Protein AF-K2PMV9-F1 (afdb_monomer_lite)

Sequence (107 aa):
MKNLKMSIAAVLLLAVSFTNAEEKKKMNHDHEDMKMDHSKMTTMKNDAKTETILSDYFNLKNALVADDTKKAAQAGSKLVVSLKAFDTDSYSKENQEELKEIIEDAV

Radius of gyration: 18.65 Å; chains: 1; bounding box: 46×30×42 Å

Organism: NCBI:txid555500

Secondary structure (DSSP, 8-state):
--HHHHHHHHHHHHHHTTS------------------GGGGTTS---HHHHHHHHHHHHHHHHHHTT-HHHHHHHHHHHHHHHHT---TTS-HHHHHHHHHHHHHH-

Structure (mmCIF, N/CA/C/O backbone):
data_AF-K2PMV9-F1
#
_entry.id   AF-K2PMV9-F1
#
loop_
_atom_site.group_PDB
_atom_site.id
_atom_site.type_symbol
_atom_site.label_atom_id
_atom_site.label_alt_id
_atom_site.label_comp_id
_atom_site.label_asym_id
_atom_site.label_entity_id
_atom_site.label_seq_id
_atom_site.pdbx_PDB_ins_code
_atom_site.Cartn_x
_atom_site.Cartn_y
_atom_site.Cartn_z
_atom_site.occupancy
_atom_site.B_iso_or_equiv
_atom_site.auth_seq_id
_atom_site.auth_comp_id
_atom_site.auth_asym_id
_atom_site.auth_atom_id
_atom_site.pdbx_PDB_model_num
ATOM 1 N N . MET A 1 1 ? -21.755 12.706 -23.028 1.00 48.16 1 MET A N 1
ATOM 2 C CA . MET A 1 1 ? -20.506 13.414 -23.415 1.00 48.16 1 MET A CA 1
ATOM 3 C C . MET A 1 1 ? -20.132 14.563 -22.455 1.00 48.16 1 MET A C 1
ATOM 5 O O . MET A 1 1 ? -19.587 15.565 -22.902 1.00 48.16 1 MET A O 1
ATOM 9 N N . LYS A 1 2 ? -20.405 14.467 -21.143 1.00 51.56 2 LYS A N 1
ATOM 10 C CA . LYS A 1 2 ? -20.006 15.509 -20.167 1.00 51.56 2 LYS A CA 1
ATOM 11 C C . LYS A 1 2 ? -18.706 15.147 -19.425 1.00 51.56 2 LYS A C 1
ATOM 13 O O . LYS A 1 2 ? -17.955 16.024 -19.030 1.00 51.56 2 LYS A O 1
ATOM 18 N N . ASN A 1 3 ? -18.392 13.857 -19.373 1.00 47.62 3 ASN A N 1
ATOM 19 C CA . ASN A 1 3 ? -17.336 13.272 -18.545 1.00 47.62 3 ASN A CA 1
ATOM 20 C C . ASN A 1 3 ? -16.003 13.163 -19.311 1.00 47.62 3 ASN A C 1
ATOM 22 O O . ASN A 1 3 ? -14.931 13.176 -18.722 1.00 47.62 3 ASN A O 1
ATOM 26 N N . LEU A 1 4 ? -16.069 13.112 -20.648 1.00 52.09 4 LEU A N 1
ATOM 27 C CA . LEU A 1 4 ? -14.890 13.020 -21.513 1.00 52.09 4 LEU A CA 1
ATOM 28 C C . LEU A 1 4 ? -14.107 14.344 -21.563 1.00 52.09 4 LEU A C 1
ATOM 30 O O . LEU A 1 4 ? -12.889 14.342 -21.678 1.00 52.09 4 LEU A O 1
ATOM 34 N N . LYS A 1 5 ? -14.802 15.482 -21.417 1.00 49.28 5 LYS A N 1
ATOM 35 C CA . LYS A 1 5 ? -14.178 16.815 -21.428 1.00 49.28 5 LYS A CA 1
ATOM 36 C C . LYS A 1 5 ? -13.453 17.139 -20.114 1.00 49.28 5 LYS A C 1
ATOM 38 O O . LYS A 1 5 ? -12.408 17.775 -20.165 1.00 49.28 5 LYS A O 1
ATOM 43 N N . MET A 1 6 ? -13.958 16.667 -18.965 1.00 55.44 6 MET A N 1
ATOM 44 C CA . MET A 1 6 ? -13.255 16.814 -17.677 1.00 55.44 6 MET A CA 1
ATOM 45 C C . MET A 1 6 ? -11.977 15.968 -17.614 1.00 55.44 6 MET A C 1
ATOM 47 O O . MET A 1 6 ? -10.961 16.445 -17.122 1.00 55.44 6 MET A O 1
ATOM 51 N N . SER A 1 7 ? -12.002 14.747 -18.162 1.00 49.97 7 SER A N 1
ATOM 52 C CA . SER A 1 7 ? -10.834 13.855 -18.166 1.00 49.97 7 SER A CA 1
ATOM 53 C C . SER A 1 7 ? -9.679 14.397 -19.024 1.00 49.97 7 SER A C 1
ATOM 55 O O . SER A 1 7 ? -8.530 14.375 -18.592 1.00 49.97 7 SER A O 1
ATOM 57 N N . ILE A 1 8 ? -9.970 14.989 -20.189 1.00 58.62 8 ILE A N 1
ATOM 58 C CA . ILE A 1 8 ? -8.939 15.587 -21.059 1.00 58.62 8 ILE A CA 1
ATOM 59 C C . ILE A 1 8 ? -8.288 16.820 -20.407 1.00 58.62 8 ILE A C 1
ATOM 61 O O . ILE A 1 8 ? -7.081 17.013 -20.537 1.00 58.62 8 ILE A O 1
ATOM 65 N N . ALA A 1 9 ? -9.054 17.630 -19.666 1.00 55.53 9 ALA A N 1
ATOM 66 C CA . ALA A 1 9 ? -8.514 18.796 -18.964 1.00 55.53 9 ALA A CA 1
ATOM 67 C C . ALA A 1 9 ? -7.525 18.406 -17.846 1.00 55.53 9 ALA A C 1
ATOM 69 O O . ALA A 1 9 ? -6.493 19.056 -17.692 1.00 55.53 9 ALA A O 1
ATOM 70 N N . ALA A 1 10 ? -7.796 17.317 -17.117 1.00 57.31 10 ALA A N 1
ATOM 71 C CA . ALA A 1 10 ? -6.900 16.803 -16.078 1.00 57.31 10 ALA A CA 1
ATOM 72 C C . ALA A 1 10 ? -5.596 16.219 -16.658 1.00 57.31 10 ALA A C 1
ATOM 74 O O . ALA A 1 10 ? -4.518 16.454 -16.117 1.00 57.31 10 ALA A O 1
ATOM 75 N N . VAL A 1 11 ? -5.675 15.523 -17.799 1.00 58.56 11 VAL A N 1
ATOM 76 C CA . VAL A 1 11 ? -4.496 14.969 -18.493 1.00 58.56 11 VAL A CA 1
ATOM 77 C C . VAL A 1 11 ? -3.614 16.076 -19.083 1.00 58.56 11 VAL A C 1
ATOM 79 O O . VAL A 1 11 ? -2.389 15.988 -19.019 1.00 58.56 11 VAL A O 1
ATOM 82 N N . LEU A 1 12 ? -4.211 17.152 -19.606 1.00 55.19 12 LEU A N 1
ATOM 83 C CA . LEU A 1 12 ? -3.456 18.299 -20.117 1.00 55.19 12 LEU A CA 1
ATOM 84 C C . LEU A 1 12 ? -2.728 19.063 -19.001 1.00 55.19 12 LEU A C 1
ATOM 86 O O . LEU A 1 12 ? -1.584 19.451 -19.211 1.00 55.19 12 LEU A O 1
ATOM 90 N N . LEU A 1 13 ? -3.333 19.225 -17.817 1.00 55.72 13 LEU A N 1
ATOM 91 C CA . LEU A 1 13 ? -2.696 19.882 -16.663 1.00 55.72 13 LEU A CA 1
ATOM 92 C C . LEU A 1 13 ? -1.447 19.139 -16.157 1.00 55.72 13 LEU A C 1
ATOM 94 O O . LEU A 1 13 ? -0.487 19.787 -15.747 1.00 55.72 13 LEU A O 1
ATOM 98 N N . LEU A 1 14 ? -1.423 17.806 -16.250 1.00 57.81 14 LEU A N 1
ATOM 99 C CA . LEU A 1 14 ? -0.259 16.985 -15.892 1.00 57.81 14 LEU A CA 1
ATOM 100 C C . LEU A 1 14 ? 0.895 17.105 -16.902 1.00 57.81 14 LEU A C 1
ATOM 102 O O . LEU A 1 14 ? 2.054 16.975 -16.524 1.00 57.81 14 LEU A O 1
ATOM 106 N N . ALA A 1 15 ? 0.618 17.377 -18.179 1.00 56.22 15 ALA A N 1
ATOM 107 C CA . ALA A 1 15 ? 1.665 17.494 -19.197 1.00 56.22 15 ALA A CA 1
ATOM 108 C C . ALA A 1 15 ? 2.453 18.816 -19.094 1.00 56.22 15 ALA A C 1
ATOM 110 O O . ALA A 1 15 ? 3.657 18.838 -19.349 1.00 56.22 15 ALA A O 1
ATOM 111 N N . VAL A 1 16 ? 1.805 19.912 -18.676 1.00 57.09 16 VAL A N 1
ATOM 112 C CA . VAL A 1 16 ? 2.451 21.241 -18.599 1.00 57.09 16 VAL A CA 1
ATOM 113 C C . VAL A 1 16 ? 3.423 21.365 -17.418 1.00 57.09 16 VAL A C 1
ATOM 115 O O . VAL A 1 16 ? 4.297 22.231 -17.429 1.00 57.09 16 VAL A O 1
ATOM 118 N N . SER A 1 17 ? 3.336 20.485 -16.413 1.00 57.12 17 SER A N 1
ATOM 119 C CA . SER A 1 17 ? 4.307 20.445 -15.311 1.00 57.12 17 SER A CA 1
ATOM 120 C C . SER A 1 17 ? 5.660 19.829 -15.691 1.00 57.12 17 SER A C 1
ATOM 122 O O . SER A 1 17 ? 6.615 19.989 -14.937 1.00 57.12 17 SER A O 1
ATOM 124 N N . PHE A 1 18 ? 5.783 19.172 -16.854 1.00 55.09 18 PHE A N 1
ATOM 125 C CA . PHE A 1 18 ? 7.031 18.520 -17.283 1.00 55.09 18 PHE A CA 1
ATOM 126 C C . PHE A 1 18 ? 7.922 19.370 -18.204 1.00 55.09 18 PHE A C 1
ATOM 128 O O . PHE A 1 18 ? 9.024 18.940 -18.530 1.00 55.09 18 PHE A O 1
ATOM 135 N N . THR A 1 19 ? 7.505 20.573 -18.616 1.00 51.12 19 THR A N 1
ATOM 136 C CA . THR A 1 19 ? 8.262 21.384 -19.595 1.00 51.12 19 THR A CA 1
ATOM 137 C C . THR A 1 19 ? 8.998 22.592 -19.009 1.00 51.12 19 THR A C 1
ATOM 139 O O . THR A 1 19 ? 9.519 23.399 -19.768 1.00 51.12 19 THR A O 1
ATOM 142 N N . ASN A 1 20 ? 9.091 22.729 -17.681 1.00 53.66 20 ASN A N 1
ATOM 143 C CA . ASN A 1 20 ? 9.859 23.804 -17.026 1.00 53.66 20 ASN A CA 1
ATOM 144 C C . ASN A 1 20 ? 11.090 23.271 -16.277 1.00 53.66 20 ASN A C 1
ATOM 146 O O . ASN A 1 20 ? 11.302 23.573 -15.104 1.00 53.66 20 ASN A O 1
ATOM 150 N N . ALA A 1 21 ? 11.906 22.466 -16.951 1.00 47.81 21 ALA A N 1
ATOM 151 C CA . ALA A 1 21 ? 13.213 22.061 -16.444 1.00 47.81 21 ALA A CA 1
ATOM 152 C C . ALA A 1 21 ? 14.238 22.093 -17.583 1.00 47.81 21 ALA A C 1
ATOM 154 O O . ALA A 1 21 ? 14.675 21.058 -18.083 1.00 47.81 21 ALA A O 1
ATOM 155 N N . GLU A 1 22 ? 14.606 23.300 -18.014 1.00 44.28 22 GLU A N 1
ATOM 156 C CA . GLU A 1 22 ? 15.827 23.481 -18.793 1.00 44.28 22 GLU A CA 1
ATOM 157 C C . GLU A 1 22 ? 17.056 23.303 -17.893 1.00 44.28 22 GLU A C 1
ATOM 159 O O . GLU A 1 22 ? 17.199 23.919 -16.835 1.00 44.28 22 GLU A O 1
ATOM 164 N N . GLU A 1 23 ? 17.915 22.403 -18.369 1.00 54.72 23 GLU A N 1
ATOM 165 C CA . GLU A 1 23 ? 19.336 22.231 -18.083 1.00 54.72 23 GLU A CA 1
ATOM 166 C C . GLU A 1 23 ? 19.798 22.309 -16.628 1.00 54.72 23 GLU A C 1
ATOM 168 O O . GLU A 1 23 ? 20.276 23.349 -16.180 1.00 54.72 23 GLU A O 1
ATOM 173 N N . LYS A 1 24 ? 19.916 21.147 -15.966 1.00 47.59 24 LYS A N 1
ATOM 174 C CA . LYS A 1 24 ? 21.077 20.888 -15.095 1.00 47.59 24 LYS A CA 1
ATOM 175 C C . LYS A 1 24 ? 21.607 19.465 -15.251 1.00 47.59 24 LYS A C 1
ATOM 177 O O . LYS A 1 24 ? 20.983 18.502 -14.839 1.00 47.59 24 LYS A O 1
ATOM 182 N N . LYS A 1 25 ? 22.799 19.419 -15.858 1.00 42.09 25 LYS A N 1
ATOM 183 C CA . LYS A 1 25 ? 23.918 18.475 -15.701 1.00 42.09 25 LYS A CA 1
ATOM 184 C C . LYS A 1 25 ? 23.570 17.016 -15.394 1.00 42.09 25 LYS A C 1
ATOM 186 O O . LYS A 1 25 ? 23.103 16.685 -14.313 1.00 42.09 25 LYS A O 1
ATOM 191 N N . LYS A 1 26 ? 24.017 16.146 -16.307 1.00 51.28 26 LYS A N 1
ATOM 192 C CA . LYS A 1 26 ? 24.286 14.725 -16.064 1.00 51.28 26 LYS A CA 1
ATOM 193 C C . LYS A 1 26 ? 25.042 14.562 -14.740 1.00 51.28 26 LYS A C 1
ATOM 195 O O . LYS A 1 26 ? 26.247 14.799 -14.683 1.00 51.28 26 LYS A O 1
ATOM 200 N N . MET A 1 27 ? 24.332 14.184 -13.690 1.00 41.69 27 MET A N 1
ATOM 201 C CA . MET A 1 27 ? 24.924 13.546 -12.528 1.00 41.69 27 MET A CA 1
ATOM 202 C C . MET A 1 27 ? 24.627 12.067 -12.705 1.00 41.69 27 MET A C 1
ATOM 204 O O . MET A 1 27 ? 23.464 11.686 -12.812 1.00 41.69 27 MET A O 1
ATOM 208 N N . ASN A 1 28 ? 25.678 11.256 -12.822 1.00 44.28 28 ASN A N 1
ATOM 209 C CA . ASN A 1 28 ? 25.556 9.817 -12.647 1.00 44.28 28 ASN A CA 1
ATOM 210 C C . ASN A 1 28 ? 24.932 9.606 -11.269 1.00 44.28 28 ASN A C 1
ATOM 212 O O . ASN A 1 28 ? 25.595 9.783 -10.252 1.00 44.28 28 ASN A O 1
ATOM 216 N N . HIS A 1 29 ? 23.642 9.304 -11.240 1.00 40.97 29 HIS A N 1
ATOM 217 C CA . HIS A 1 29 ? 23.058 8.629 -10.105 1.00 40.97 29 HIS A CA 1
ATOM 218 C C . HIS A 1 29 ? 23.337 7.162 -10.369 1.00 40.97 29 HIS A C 1
ATOM 220 O O . HIS A 1 29 ? 22.589 6.493 -11.082 1.00 40.97 29 HIS A O 1
ATOM 226 N N . ASP A 1 30 ? 24.460 6.686 -9.834 1.00 44.12 30 ASP A N 1
ATOM 227 C CA . ASP A 1 30 ? 24.514 5.288 -9.454 1.00 44.12 30 ASP A CA 1
ATOM 228 C C . ASP A 1 30 ? 23.265 5.074 -8.598 1.00 44.12 30 ASP A C 1
ATOM 230 O O . ASP A 1 30 ? 23.098 5.689 -7.542 1.00 44.12 30 ASP A O 1
ATOM 234 N N . HIS A 1 31 ? 22.318 4.302 -9.132 1.00 47.06 31 HIS A N 1
ATOM 235 C CA . HIS A 1 31 ? 21.226 3.727 -8.367 1.00 47.06 31 HIS A CA 1
ATOM 236 C C . HIS A 1 31 ? 21.881 2.756 -7.380 1.00 47.06 31 HIS A C 1
ATOM 238 O O . HIS A 1 31 ? 21.830 1.539 -7.551 1.00 47.06 31 HIS A O 1
ATOM 244 N N . GLU A 1 32 ? 22.560 3.296 -6.366 1.00 42.09 32 GLU A N 1
ATOM 245 C CA . GLU A 1 32 ? 22.756 2.574 -5.131 1.00 42.09 32 GLU A CA 1
ATOM 246 C C . GLU A 1 32 ? 21.352 2.213 -4.682 1.00 42.09 32 GLU A C 1
ATOM 248 O O . GLU A 1 32 ? 20.514 3.074 -4.403 1.00 42.09 32 GLU A O 1
ATOM 253 N N . ASP A 1 33 ? 21.088 0.916 -4.780 1.00 52.34 33 ASP A N 1
ATOM 254 C CA . ASP A 1 33 ? 19.967 0.201 -4.215 1.00 52.34 33 ASP A CA 1
ATOM 255 C C . ASP A 1 33 ? 19.734 0.775 -2.816 1.00 52.34 33 ASP A C 1
ATOM 257 O O . ASP A 1 33 ? 20.414 0.402 -1.858 1.00 52.34 33 ASP A O 1
ATOM 261 N N . MET A 1 34 ? 18.850 1.777 -2.718 1.00 52.41 34 MET A N 1
ATOM 262 C CA . MET A 1 34 ? 18.465 2.403 -1.462 1.00 52.41 34 MET A CA 1
ATOM 263 C C . MET A 1 34 ? 17.627 1.365 -0.737 1.00 52.41 34 MET A C 1
ATOM 265 O O . MET A 1 34 ? 16.399 1.438 -0.687 1.00 52.41 34 MET A O 1
ATOM 269 N N . LYS A 1 35 ? 18.318 0.360 -0.191 1.00 52.78 35 LYS A N 1
ATOM 270 C CA . LYS A 1 35 ? 17.834 -0.451 0.902 1.00 52.78 35 LYS A CA 1
ATOM 271 C C . LYS A 1 35 ? 17.491 0.551 1.980 1.00 52.78 35 LYS A C 1
ATOM 273 O O . LYS A 1 35 ? 18.375 1.056 2.670 1.00 52.78 35 LYS A O 1
ATOM 278 N N . MET A 1 36 ? 16.209 0.893 2.068 1.00 55.19 36 MET A N 1
ATOM 279 C CA . MET A 1 36 ? 15.695 1.521 3.264 1.00 55.19 36 MET A CA 1
ATOM 280 C C . MET A 1 36 ? 16.137 0.628 4.406 1.00 55.19 36 MET A C 1
ATOM 282 O O . MET A 1 36 ? 15.745 -0.536 4.506 1.00 55.19 36 MET A O 1
ATOM 286 N N . ASP A 1 37 ? 17.020 1.172 5.226 1.00 52.34 37 ASP A N 1
ATOM 287 C CA . ASP A 1 37 ? 17.311 0.610 6.517 1.00 52.34 37 ASP A CA 1
ATOM 288 C C . ASP A 1 37 ? 16.022 0.735 7.335 1.00 52.34 37 ASP A C 1
ATOM 290 O O . ASP A 1 37 ? 15.756 1.759 7.969 1.00 52.34 37 ASP A O 1
ATOM 294 N N . HIS A 1 38 ? 15.178 -0.298 7.247 1.00 54.59 38 HIS A N 1
ATOM 295 C CA . HIS A 1 38 ? 13.915 -0.402 7.975 1.00 54.59 38 HIS A CA 1
ATOM 296 C C . HIS A 1 38 ? 14.123 -0.213 9.484 1.00 54.59 38 HIS A C 1
ATOM 298 O O . HIS A 1 38 ? 13.192 0.191 10.176 1.00 54.59 38 HIS A O 1
ATOM 304 N N . SER A 1 39 ? 15.351 -0.383 9.998 1.00 52.75 39 SER A N 1
ATOM 305 C CA . SER A 1 39 ? 15.666 -0.101 11.398 1.00 52.75 39 SER A CA 1
ATOM 306 C C . SER A 1 39 ? 15.407 1.360 11.788 1.00 52.75 39 SER A C 1
ATOM 308 O O . SER A 1 39 ? 15.075 1.625 12.940 1.00 52.75 39 SER A O 1
ATOM 310 N N . LYS A 1 40 ? 15.450 2.318 10.851 1.00 50.66 40 LYS A N 1
ATOM 311 C CA . LYS A 1 40 ? 15.208 3.742 11.145 1.00 50.66 40 LYS A CA 1
ATOM 312 C C . LYS A 1 40 ? 13.730 4.132 11.203 1.00 50.66 40 LYS A C 1
ATOM 314 O O . LYS A 1 40 ? 13.404 5.203 11.712 1.00 50.66 40 LYS A O 1
ATOM 319 N N . MET A 1 41 ? 12.843 3.269 10.714 1.00 53.19 41 MET A N 1
ATOM 320 C CA . MET A 1 41 ? 11.391 3.448 10.797 1.00 53.19 41 MET A CA 1
ATOM 321 C C . MET A 1 41 ? 10.825 3.030 12.166 1.00 53.19 41 MET A C 1
ATOM 323 O O . MET A 1 41 ? 9.737 3.459 12.549 1.00 53.19 41 MET A O 1
ATOM 327 N N . THR A 1 42 ? 11.604 2.272 12.945 1.00 48.78 42 THR A N 1
ATOM 328 C CA . THR A 1 42 ? 11.208 1.667 14.231 1.00 48.78 42 THR A CA 1
ATOM 329 C C . THR A 1 42 ? 10.999 2.653 15.392 1.00 48.78 42 THR A C 1
ATOM 331 O O . THR A 1 42 ? 10.577 2.247 16.474 1.00 48.78 42 THR A O 1
ATOM 334 N N . THR A 1 43 ? 11.236 3.957 15.202 1.00 49.06 43 THR A N 1
ATOM 335 C CA . THR A 1 43 ? 11.054 4.976 16.260 1.00 49.06 43 THR A CA 1
ATOM 336 C C . THR A 1 43 ? 9.637 5.562 16.309 1.00 49.06 43 THR A C 1
ATOM 338 O O . THR A 1 43 ? 9.375 6.516 17.039 1.00 49.06 43 THR A O 1
ATOM 341 N N . MET A 1 44 ? 8.686 5.007 15.561 1.00 52.38 44 MET A N 1
ATOM 342 C CA . MET A 1 44 ? 7.270 5.266 15.796 1.00 52.38 44 MET A CA 1
ATOM 343 C C . MET A 1 44 ? 6.670 4.028 16.459 1.00 52.38 44 MET A C 1
ATOM 345 O O . MET A 1 44 ? 6.852 2.925 15.956 1.00 52.38 44 MET A O 1
ATOM 349 N N . LYS A 1 45 ? 5.959 4.192 17.584 1.00 53.62 45 LYS A N 1
ATOM 350 C CA . LYS A 1 45 ? 5.100 3.146 18.176 1.00 53.62 45 LYS A CA 1
ATOM 351 C C . LYS A 1 45 ? 3.915 2.877 17.237 1.00 53.62 45 LYS A C 1
ATOM 353 O O . LYS A 1 45 ? 2.771 3.154 17.577 1.00 53.62 45 LYS A O 1
ATOM 358 N N . ASN A 1 46 ? 4.204 2.427 16.029 1.00 57.53 46 ASN A N 1
ATOM 359 C CA . ASN A 1 46 ? 3.218 2.112 15.023 1.00 57.53 46 ASN A CA 1
ATOM 360 C C . ASN A 1 46 ? 2.955 0.612 15.088 1.00 57.53 46 ASN A C 1
ATOM 362 O O . ASN A 1 46 ? 3.865 -0.185 15.314 1.00 57.53 46 ASN A O 1
ATOM 366 N N . ASP A 1 47 ? 1.690 0.245 14.925 1.00 72.25 47 ASP A N 1
ATOM 367 C CA . ASP A 1 47 ? 1.280 -1.137 14.726 1.00 72.25 47 ASP A CA 1
ATOM 368 C C . ASP A 1 47 ? 2.095 -1.752 13.568 1.00 72.25 47 ASP A C 1
ATOM 370 O O . ASP A 1 47 ? 2.336 -1.088 12.553 1.00 72.25 47 ASP A O 1
ATOM 374 N N . ALA A 1 48 ? 2.521 -3.012 13.705 1.00 76.94 48 ALA A N 1
ATOM 375 C CA . ALA A 1 48 ? 3.267 -3.737 12.672 1.00 76.94 48 ALA A CA 1
ATOM 376 C C . ALA A 1 48 ? 2.539 -3.735 11.307 1.00 76.94 48 ALA A C 1
ATOM 378 O O . ALA A 1 48 ? 3.173 -3.757 10.247 1.00 76.94 48 ALA A O 1
ATOM 379 N N . LYS A 1 49 ? 1.202 -3.652 11.312 1.00 80.62 49 LYS A N 1
ATOM 380 C CA . LYS A 1 49 ? 0.381 -3.493 10.106 1.00 80.62 49 LYS A CA 1
ATOM 381 C C . LYS A 1 49 ? 0.586 -2.131 9.439 1.00 80.62 49 LYS A C 1
ATOM 383 O O . LYS A 1 49 ? 0.728 -2.069 8.220 1.00 80.62 49 LYS A O 1
ATOM 388 N N . THR A 1 50 ? 0.667 -1.052 10.216 1.00 85.12 50 THR A N 1
ATOM 389 C CA . THR A 1 50 ? 0.934 0.301 9.699 1.00 85.12 50 THR A CA 1
ATOM 390 C C . THR A 1 50 ? 2.343 0.405 9.120 1.00 85.12 50 THR A C 1
ATOM 392 O O . THR A 1 50 ? 2.536 1.020 8.072 1.00 85.12 50 THR A O 1
ATOM 395 N N . GLU A 1 51 ? 3.328 -0.235 9.758 1.00 89.12 51 GLU A N 1
ATOM 396 C CA . GLU A 1 51 ? 4.690 -0.321 9.217 1.00 89.12 51 GLU A CA 1
ATOM 397 C C . GLU A 1 51 ? 4.713 -1.037 7.859 1.00 89.12 51 GLU A C 1
ATOM 399 O O . GLU A 1 51 ? 5.345 -0.560 6.914 1.00 89.12 51 GLU A O 1
ATOM 404 N N . THR A 1 52 ? 3.956 -2.130 7.733 1.00 91.12 52 THR A N 1
ATOM 405 C CA . THR A 1 52 ? 3.842 -2.893 6.482 1.00 91.12 52 THR A CA 1
ATOM 406 C C . THR A 1 52 ? 3.241 -2.050 5.353 1.00 91.12 52 THR A C 1
ATOM 408 O O . THR A 1 52 ? 3.813 -1.994 4.265 1.00 91.12 52 THR A O 1
ATOM 411 N N . ILE A 1 53 ? 2.143 -1.330 5.613 1.00 93.31 53 ILE A N 1
ATOM 412 C CA . ILE A 1 53 ? 1.492 -0.456 4.617 1.00 93.31 53 ILE A CA 1
ATOM 413 C C . ILE A 1 53 ? 2.451 0.634 4.127 1.00 93.31 53 ILE A C 1
ATOM 415 O O . ILE A 1 53 ? 2.594 0.853 2.924 1.00 93.31 53 ILE A O 1
ATOM 419 N N . LEU A 1 54 ? 3.143 1.303 5.050 1.00 92.88 54 LEU A N 1
ATOM 420 C CA . LEU A 1 54 ? 4.103 2.354 4.712 1.00 92.88 54 LEU A CA 1
ATOM 421 C C . LEU A 1 54 ? 5.299 1.802 3.920 1.00 92.88 54 LEU A C 1
ATOM 423 O O . LEU A 1 54 ? 5.727 2.422 2.946 1.00 92.88 54 LEU A O 1
ATOM 427 N N . SER A 1 55 ? 5.806 0.624 4.289 1.00 93.06 55 SER A N 1
ATOM 428 C CA . SER A 1 55 ? 6.844 -0.081 3.531 1.00 93.06 55 SER A CA 1
ATOM 429 C C . SER A 1 55 ? 6.392 -0.380 2.096 1.00 93.06 55 SER A C 1
ATOM 431 O O . SER A 1 55 ? 7.108 -0.064 1.143 1.00 93.06 55 SER A O 1
ATOM 433 N N . ASP A 1 56 ? 5.195 -0.940 1.916 1.00 95.75 56 ASP A N 1
ATOM 434 C CA . ASP A 1 56 ? 4.657 -1.257 0.589 1.00 95.75 56 ASP A CA 1
ATOM 435 C C . ASP A 1 56 ? 4.440 0.001 -0.264 1.00 95.75 56 ASP A C 1
ATOM 437 O O . ASP A 1 56 ? 4.777 0.006 -1.452 1.00 95.75 56 ASP A O 1
ATOM 441 N N . TYR A 1 57 ? 3.976 1.098 0.343 1.00 95.69 57 TYR A N 1
ATOM 442 C CA . TYR A 1 57 ? 3.867 2.400 -0.317 1.00 95.69 57 TYR A CA 1
ATOM 443 C C . TYR A 1 57 ? 5.224 2.917 -0.801 1.00 95.69 57 TYR A C 1
ATOM 445 O O . TYR A 1 57 ? 5.365 3.319 -1.959 1.00 95.69 57 TYR A O 1
ATOM 453 N N . PHE A 1 58 ? 6.250 2.889 0.051 1.00 95.75 58 PHE A N 1
ATOM 454 C CA . PHE A 1 58 ? 7.576 3.345 -0.352 1.00 95.75 58 PHE A CA 1
ATOM 455 C C . PHE A 1 58 ? 8.194 2.453 -1.430 1.00 95.75 58 PHE A C 1
ATOM 457 O O . PHE A 1 58 ? 8.840 2.968 -2.342 1.00 95.75 58 PHE A O 1
ATOM 464 N N . ASN A 1 59 ? 7.960 1.141 -1.382 1.00 96.44 59 ASN A N 1
ATOM 465 C CA . ASN A 1 59 ? 8.391 0.224 -2.436 1.00 96.44 59 ASN A CA 1
ATOM 466 C C . ASN A 1 59 ? 7.733 0.562 -3.780 1.00 96.44 59 ASN A C 1
ATOM 468 O O . ASN A 1 59 ? 8.419 0.599 -4.804 1.00 96.44 59 ASN A O 1
ATOM 472 N N . LEU A 1 60 ? 6.431 0.871 -3.781 1.00 97.56 60 LEU A N 1
ATOM 473 C CA . LEU A 1 60 ? 5.726 1.337 -4.975 1.00 97.56 60 LEU A CA 1
ATOM 474 C C . LEU A 1 60 ? 6.308 2.662 -5.482 1.00 97.56 60 LEU A C 1
ATOM 476 O O . LEU A 1 60 ? 6.670 2.757 -6.654 1.00 97.56 60 LEU A O 1
ATOM 480 N N . LYS A 1 61 ? 6.464 3.661 -4.605 1.00 96.88 61 LYS A N 1
ATOM 481 C CA . LYS A 1 61 ? 7.069 4.958 -4.945 1.00 96.88 61 LYS A CA 1
ATOM 482 C C . LYS A 1 61 ? 8.447 4.780 -5.584 1.00 96.88 61 LYS A C 1
ATOM 484 O O . LYS A 1 61 ? 8.720 5.381 -6.618 1.00 96.88 61 LYS A O 1
ATOM 489 N N . ASN A 1 62 ? 9.309 3.965 -4.983 1.00 96.00 62 ASN A N 1
ATOM 490 C CA . ASN A 1 62 ? 10.668 3.747 -5.471 1.00 96.00 62 ASN A CA 1
ATOM 491 C C . ASN A 1 62 ? 10.671 3.079 -6.851 1.00 96.00 62 ASN A C 1
ATOM 493 O O . ASN A 1 62 ? 11.449 3.479 -7.713 1.00 96.00 62 ASN A O 1
ATOM 497 N N . ALA A 1 63 ? 9.778 2.113 -7.087 1.00 97.69 63 ALA A N 1
ATOM 498 C CA . ALA A 1 63 ? 9.638 1.481 -8.395 1.00 97.69 63 ALA A CA 1
ATOM 499 C C . ALA A 1 63 ? 9.137 2.462 -9.469 1.00 97.69 63 ALA A C 1
ATOM 501 O O . ALA A 1 63 ? 9.646 2.440 -10.585 1.00 97.69 63 ALA A O 1
ATOM 502 N N . LEU A 1 64 ? 8.199 3.354 -9.124 1.00 95.88 64 LEU A N 1
ATOM 503 C CA . LEU A 1 64 ? 7.717 4.407 -10.026 1.00 95.88 64 LEU A CA 1
ATOM 504 C C . LEU A 1 64 ? 8.807 5.437 -10.349 1.00 95.88 64 LEU A C 1
ATOM 506 O O . LEU A 1 64 ? 8.971 5.807 -11.505 1.00 95.88 64 LEU A O 1
ATOM 510 N N . VAL A 1 65 ? 9.585 5.873 -9.352 1.00 96.88 65 VAL A N 1
ATOM 511 C CA . VAL A 1 65 ? 10.722 6.793 -9.556 1.00 96.88 65 VAL A CA 1
ATOM 512 C C . VAL A 1 65 ? 11.797 6.166 -10.447 1.00 96.88 65 VAL A C 1
ATOM 514 O O . VAL A 1 65 ? 12.429 6.872 -11.226 1.00 96.88 65 VAL A O 1
ATOM 517 N N . ALA A 1 66 ? 11.990 4.851 -10.348 1.00 96.75 66 ALA A N 1
ATOM 518 C CA . ALA A 1 66 ? 12.931 4.102 -11.175 1.00 96.75 66 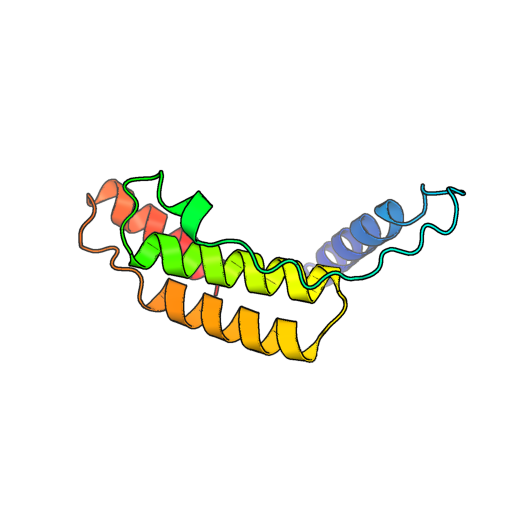ALA A CA 1
ATOM 519 C C . ALA A 1 66 ? 12.384 3.726 -12.569 1.00 96.75 66 ALA A C 1
ATOM 521 O O . ALA A 1 66 ? 13.083 3.037 -13.307 1.00 96.75 66 ALA A O 1
ATOM 522 N N . ASP A 1 67 ? 11.149 4.119 -12.909 1.00 95.94 67 ASP A N 1
ATOM 523 C CA . ASP A 1 67 ? 10.442 3.716 -14.138 1.00 95.94 67 ASP A CA 1
ATOM 524 C C . ASP A 1 67 ? 10.364 2.179 -14.337 1.00 95.94 67 ASP A C 1
ATOM 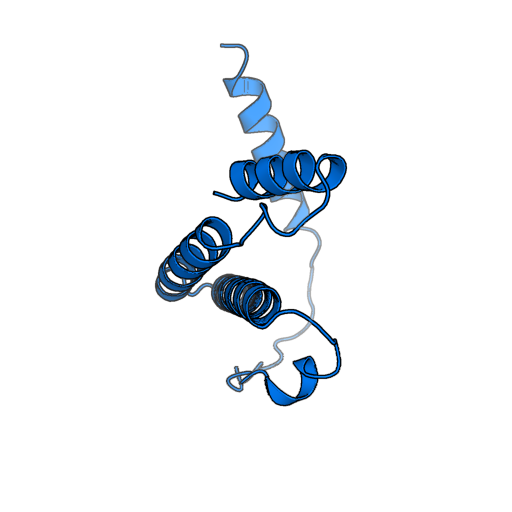526 O O . ASP A 1 67 ? 10.246 1.651 -15.444 1.00 95.94 67 ASP A O 1
ATOM 530 N N . ASP A 1 68 ? 10.414 1.410 -13.240 1.00 98.06 68 ASP A N 1
ATOM 531 C CA . ASP A 1 68 ? 10.341 -0.054 -13.258 1.00 98.06 68 ASP A CA 1
ATOM 532 C C . ASP A 1 68 ? 8.876 -0.499 -13.173 1.00 98.06 68 ASP A C 1
ATOM 534 O O . ASP A 1 68 ? 8.356 -0.864 -12.115 1.00 98.06 68 ASP A O 1
ATOM 538 N N . THR A 1 69 ? 8.190 -0.462 -14.315 1.00 97.50 69 THR A N 1
ATOM 539 C CA . THR A 1 69 ? 6.761 -0.808 -14.437 1.00 97.50 69 THR A CA 1
ATOM 540 C C . THR A 1 69 ? 6.410 -2.191 -13.880 1.00 97.50 69 THR A C 1
ATOM 542 O O . THR A 1 69 ? 5.349 -2.366 -13.275 1.00 97.50 69 THR A O 1
ATOM 545 N N . LYS A 1 70 ? 7.298 -3.184 -14.023 1.00 98.12 70 LYS A N 1
ATOM 546 C CA . LYS A 1 70 ? 7.063 -4.542 -13.514 1.00 98.12 70 LYS A CA 1
ATOM 547 C C . LYS A 1 70 ? 7.131 -4.579 -11.990 1.00 98.12 70 LYS A C 1
ATOM 549 O O . LYS A 1 70 ? 6.236 -5.152 -11.364 1.00 98.12 70 LYS A O 1
ATOM 554 N N . LYS A 1 71 ? 8.158 -3.975 -11.382 1.00 96.81 71 LYS A N 1
ATOM 555 C CA . LYS A 1 71 ? 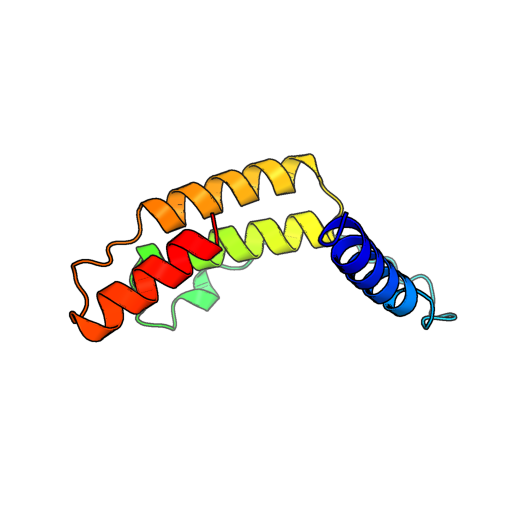8.235 -3.877 -9.917 1.00 96.81 71 LYS A CA 1
ATOM 556 C C . LYS A 1 71 ? 7.136 -2.988 -9.355 1.00 96.81 71 LYS A C 1
ATOM 558 O O . LYS A 1 71 ? 6.600 -3.322 -8.304 1.00 96.81 71 LYS A O 1
ATOM 563 N N . ALA A 1 72 ? 6.753 -1.922 -10.054 1.00 97.62 72 ALA A N 1
ATOM 564 C CA . ALA A 1 72 ? 5.658 -1.052 -9.642 1.00 97.62 72 ALA A CA 1
ATOM 565 C C . ALA A 1 72 ? 4.332 -1.823 -9.591 1.00 97.62 72 ALA A C 1
ATOM 567 O O . ALA A 1 72 ? 3.637 -1.766 -8.582 1.00 97.62 72 ALA A O 1
ATOM 568 N N . ALA A 1 73 ? 4.023 -2.640 -10.605 1.00 98.12 73 ALA A N 1
ATOM 569 C CA . ALA A 1 73 ? 2.833 -3.493 -10.590 1.00 98.12 73 ALA A CA 1
ATOM 570 C C . ALA A 1 73 ? 2.841 -4.495 -9.417 1.00 98.12 73 ALA A C 1
ATOM 572 O O . ALA A 1 73 ? 1.821 -4.702 -8.754 1.00 98.12 73 ALA A O 1
ATOM 573 N N . GLN A 1 74 ? 4.000 -5.095 -9.125 1.00 97.81 74 GLN A N 1
ATOM 574 C CA . GLN A 1 74 ? 4.157 -6.019 -7.998 1.00 97.81 74 GLN A CA 1
ATOM 575 C C . GLN A 1 74 ? 4.008 -5.316 -6.643 1.00 97.81 74 GLN A C 1
ATOM 577 O O . GLN A 1 74 ? 3.296 -5.814 -5.773 1.00 97.81 74 GLN A O 1
ATOM 582 N N . ALA A 1 75 ? 4.664 -4.170 -6.458 1.00 96.69 75 ALA A N 1
ATOM 583 C CA . ALA A 1 75 ? 4.604 -3.390 -5.227 1.00 96.69 75 ALA A CA 1
ATOM 584 C C . ALA A 1 75 ? 3.202 -2.808 -4.994 1.00 96.69 75 ALA A C 1
ATOM 586 O O . ALA A 1 75 ? 2.688 -2.898 -3.885 1.00 96.69 75 ALA A O 1
ATOM 587 N N . GLY A 1 76 ? 2.541 -2.314 -6.045 1.00 96.62 76 GLY A N 1
ATOM 588 C CA . GLY A 1 76 ? 1.156 -1.847 -5.978 1.00 96.62 76 GLY A CA 1
ATOM 589 C C . GLY A 1 76 ? 0.193 -2.961 -5.573 1.00 96.62 76 GLY A C 1
ATOM 590 O O . GLY A 1 76 ? -0.628 -2.769 -4.683 1.00 96.62 76 GLY A O 1
ATOM 591 N N . SER A 1 77 ? 0.357 -4.165 -6.131 1.00 97.62 77 SER A N 1
ATOM 592 C CA . SER A 1 77 ? -0.452 -5.327 -5.729 1.00 97.62 77 SER A CA 1
ATOM 593 C C . SER A 1 77 ? -0.269 -5.686 -4.249 1.00 97.62 77 SER A C 1
ATOM 595 O O . SER A 1 77 ? -1.233 -6.064 -3.588 1.00 97.62 77 SER A O 1
ATOM 597 N N . LYS A 1 78 ? 0.952 -5.557 -3.711 1.00 97.12 78 LYS A N 1
ATOM 598 C CA . LYS A 1 78 ? 1.220 -5.776 -2.280 1.00 97.12 78 LYS A CA 1
ATOM 599 C C . LYS A 1 78 ? 0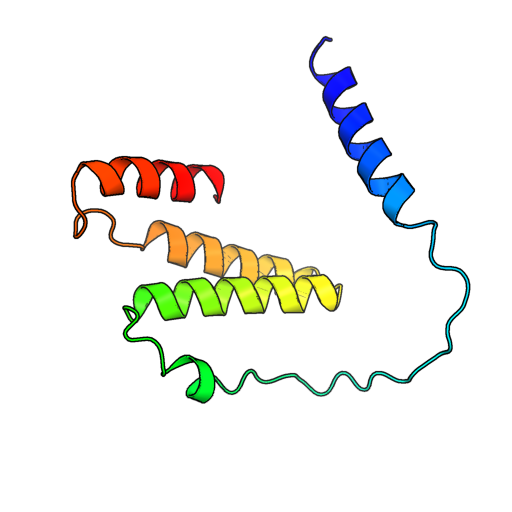.562 -4.711 -1.409 1.00 97.12 78 LYS A C 1
ATOM 601 O O . LYS A 1 78 ? -0.124 -5.071 -0.461 1.00 97.12 78 LYS A O 1
ATOM 606 N N . LEU A 1 79 ? 0.685 -3.436 -1.785 1.00 96.88 79 LEU A N 1
ATOM 607 C CA . LEU A 1 79 ? 0.052 -2.330 -1.067 1.00 96.88 79 LEU A CA 1
ATOM 608 C C . LEU A 1 79 ? -1.468 -2.519 -0.960 1.00 96.88 79 LEU A C 1
ATOM 610 O O . LEU A 1 79 ? -2.026 -2.387 0.125 1.00 96.88 79 LEU A O 1
ATOM 614 N N . VAL A 1 80 ? -2.121 -2.915 -2.057 1.00 96.75 80 VAL A N 1
ATOM 615 C CA . VAL A 1 80 ? -3.556 -3.244 -2.088 1.00 96.75 80 VAL A CA 1
ATOM 616 C C . VAL A 1 80 ? -3.916 -4.347 -1.087 1.00 96.75 80 VAL A C 1
ATOM 618 O O . VAL A 1 80 ? -4.920 -4.246 -0.383 1.00 96.75 80 VAL A O 1
ATOM 621 N N . VAL A 1 81 ? -3.111 -5.409 -1.010 1.00 96.56 81 VAL A N 1
ATOM 622 C CA . VAL A 1 81 ? -3.335 -6.507 -0.056 1.00 96.56 81 VAL A CA 1
ATOM 623 C C . VAL A 1 81 ? -3.178 -6.018 1.384 1.00 96.56 81 VAL A C 1
ATOM 625 O O . VAL A 1 81 ? -4.025 -6.327 2.221 1.00 96.56 81 VAL A O 1
ATOM 628 N N . SER A 1 82 ? -2.143 -5.227 1.664 1.00 95.12 82 SER A N 1
ATOM 629 C CA . SER A 1 82 ? -1.873 -4.682 2.997 1.00 95.12 82 SER A CA 1
ATOM 630 C C . SER A 1 82 ? -2.974 -3.729 3.471 1.00 95.12 82 SER A C 1
ATOM 632 O O . SER A 1 82 ? -3.398 -3.825 4.620 1.00 95.12 82 SER A O 1
ATOM 634 N N . LEU A 1 83 ? -3.505 -2.878 2.584 1.00 95.31 83 LEU A N 1
ATOM 635 C CA . LEU A 1 83 ? -4.642 -1.997 2.882 1.00 95.31 83 LEU A CA 1
ATOM 636 C C . LEU A 1 83 ? -5.920 -2.792 3.182 1.00 95.31 83 LEU A C 1
ATOM 638 O O . LEU A 1 83 ? -6.582 -2.533 4.181 1.00 95.31 83 LEU A O 1
ATOM 642 N N . LYS A 1 84 ? -6.235 -3.820 2.383 1.00 93.69 84 LYS A N 1
ATOM 643 C CA . LYS A 1 84 ? -7.407 -4.689 2.614 1.00 93.69 84 LYS A CA 1
ATOM 644 C C . LYS A 1 84 ? -7.319 -5.515 3.900 1.00 93.69 84 LYS A C 1
ATOM 646 O O . LYS A 1 84 ? -8.345 -5.949 4.413 1.00 93.69 84 LYS A O 1
ATOM 651 N N . ALA A 1 85 ? -6.109 -5.769 4.395 1.00 92.94 85 ALA A N 1
ATOM 652 C CA . ALA A 1 85 ? -5.861 -6.502 5.636 1.00 92.94 85 ALA A CA 1
ATOM 653 C C . ALA A 1 85 ? -5.767 -5.593 6.880 1.00 92.94 85 ALA A C 1
ATOM 655 O O . ALA A 1 85 ? -5.580 -6.096 8.001 1.00 92.94 85 ALA A O 1
ATOM 656 N N . PHE A 1 86 ? -5.853 -4.271 6.697 1.00 92.25 86 PHE A N 1
ATOM 657 C CA . PHE A 1 86 ? -5.831 -3.316 7.794 1.00 92.25 86 PHE A CA 1
ATOM 658 C C . PHE A 1 86 ? -7.082 -3.479 8.661 1.00 92.25 86 PHE A C 1
ATOM 660 O O . PHE A 1 86 ? -8.201 -3.545 8.159 1.00 92.25 86 PHE A O 1
ATOM 667 N N . 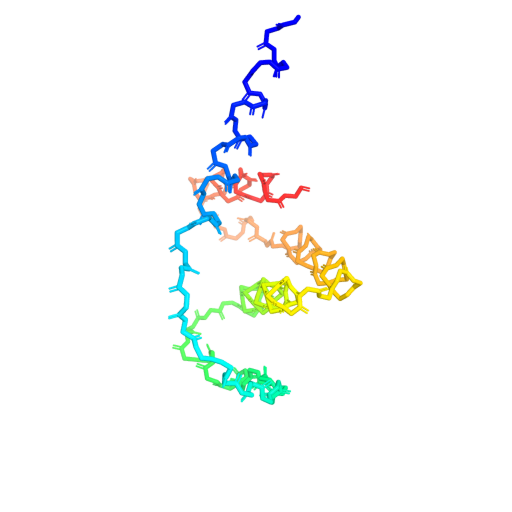ASP A 1 87 ? -6.880 -3.585 9.973 1.00 91.75 87 ASP A N 1
ATOM 668 C CA . ASP A 1 87 ? -7.978 -3.784 10.914 1.00 91.75 87 ASP A CA 1
ATOM 669 C C . ASP A 1 87 ? -8.568 -2.430 11.301 1.00 91.75 87 ASP A C 1
ATOM 671 O O . ASP A 1 87 ? -8.007 -1.698 12.114 1.00 91.75 87 ASP A O 1
ATOM 675 N N . THR A 1 88 ? -9.697 -2.083 10.690 1.00 91.81 88 THR A N 1
ATOM 676 C CA . THR A 1 88 ? -10.429 -0.866 11.046 1.00 91.81 88 THR A CA 1
ATOM 677 C C . THR A 1 88 ? -11.213 -1.036 12.341 1.00 91.81 88 THR A C 1
ATOM 679 O O . THR A 1 88 ? -11.453 -0.061 13.047 1.00 91.81 88 THR A O 1
ATOM 682 N N . ASP A 1 89 ? -11.617 -2.261 12.677 1.00 91.94 89 ASP A N 1
ATOM 683 C CA . ASP A 1 89 ? -12.593 -2.517 13.736 1.00 91.94 89 ASP A CA 1
ATOM 684 C C . ASP A 1 89 ? -12.009 -2.262 15.135 1.00 91.94 89 ASP A C 1
ATOM 686 O O . ASP A 1 89 ? -12.755 -1.991 16.079 1.00 91.94 89 ASP A O 1
ATOM 690 N N . SER A 1 90 ? -10.678 -2.246 15.265 1.00 90.75 90 SER A N 1
ATOM 691 C CA . SER A 1 90 ? -9.977 -1.853 16.493 1.00 90.75 90 SER A CA 1
ATOM 692 C C . SER A 1 90 ? -10.062 -0.356 16.830 1.00 90.75 90 SER A C 1
ATOM 694 O O . SER A 1 90 ? -9.646 0.044 17.918 1.00 90.75 90 SER A O 1
ATOM 696 N N . TYR A 1 91 ? -10.561 0.486 15.919 1.00 91.06 91 TYR A N 1
ATOM 697 C CA . TYR A 1 91 ? -10.647 1.940 16.094 1.00 91.06 91 TYR A CA 1
ATOM 698 C C . TYR A 1 91 ? -12.037 2.400 16.567 1.00 91.06 91 TYR A C 1
ATOM 700 O O . TYR A 1 91 ? -13.001 1.633 16.571 1.00 91.06 91 TYR A O 1
ATOM 708 N N . SER A 1 92 ? -12.151 3.666 16.992 1.00 95.06 92 SER A N 1
ATOM 709 C CA . SER A 1 92 ? -13.444 4.273 17.341 1.00 95.06 92 SER A CA 1
ATOM 710 C C . SER A 1 92 ? -14.393 4.273 16.138 1.00 95.06 92 SER A C 1
ATOM 712 O O . SER A 1 92 ? -13.948 4.283 14.995 1.00 95.06 92 SER A O 1
ATOM 714 N N . LYS A 1 93 ? -15.709 4.311 16.383 1.00 92.94 93 LYS A N 1
ATOM 715 C CA . LYS A 1 93 ? -16.717 4.330 15.306 1.00 92.94 93 LYS A CA 1
ATOM 716 C C . LYS A 1 93 ? -16.532 5.496 14.333 1.00 92.94 93 LYS A C 1
ATOM 718 O O . LYS A 1 93 ? -16.691 5.305 13.138 1.00 92.94 93 LYS A O 1
ATOM 723 N N . GLU A 1 94 ? -16.178 6.667 14.859 1.00 90.62 94 GLU A N 1
ATOM 724 C CA . GLU A 1 94 ? -15.880 7.864 14.062 1.00 90.62 94 GLU A CA 1
ATOM 725 C C . GLU A 1 94 ? -14.699 7.612 13.113 1.00 90.62 94 GLU A C 1
ATOM 727 O O . GLU A 1 94 ? -14.790 7.895 11.925 1.00 90.62 94 GLU A O 1
ATOM 732 N N . ASN A 1 95 ? -13.627 6.985 13.608 1.00 93.38 95 ASN A N 1
ATOM 733 C CA . ASN A 1 95 ? -12.446 6.691 12.797 1.00 93.38 95 ASN A CA 1
ATOM 734 C C . ASN A 1 95 ? -12.659 5.490 11.864 1.00 93.38 95 ASN A C 1
ATOM 736 O O . ASN A 1 95 ? -12.004 5.397 10.836 1.00 93.38 95 ASN A O 1
ATOM 740 N N . GLN A 1 96 ? -13.538 4.546 12.210 1.00 95.31 96 GLN A N 1
ATOM 741 C CA . GLN A 1 96 ? -13.835 3.377 11.378 1.00 95.31 96 GLN A CA 1
ATOM 742 C C . GLN A 1 96 ? -14.402 3.767 10.014 1.00 95.31 96 GLN A C 1
ATOM 744 O O . GLN A 1 96 ? -14.035 3.150 9.020 1.00 95.31 96 GLN A O 1
ATOM 749 N N . GLU A 1 97 ? -15.309 4.744 9.978 1.00 93.56 97 GLU A N 1
ATOM 750 C CA . GLU A 1 97 ? -15.924 5.225 8.738 1.00 93.56 97 GLU A CA 1
ATOM 751 C C . GLU A 1 97 ? -14.877 5.911 7.855 1.00 93.56 97 GLU A C 1
ATOM 753 O O . GLU A 1 97 ? -14.652 5.470 6.731 1.00 93.56 97 GLU A O 1
ATOM 758 N N . GLU A 1 98 ? -14.125 6.862 8.415 1.00 95.50 98 GLU A N 1
ATOM 759 C CA . GLU A 1 98 ? -13.045 7.561 7.707 1.00 95.50 98 GLU A CA 1
ATOM 760 C C . GLU A 1 98 ? -11.960 6.595 7.194 1.00 95.50 98 GLU A C 1
ATOM 762 O O . GLU A 1 98 ? -11.528 6.681 6.047 1.00 95.50 98 GLU A O 1
ATOM 767 N N . LEU A 1 99 ? -11.541 5.619 8.007 1.00 94.50 99 LEU A N 1
ATOM 768 C CA . LEU A 1 99 ? -10.546 4.624 7.597 1.00 94.50 99 LEU A CA 1
ATOM 769 C C . LEU A 1 99 ? -11.062 3.716 6.475 1.00 94.50 99 LEU A C 1
ATOM 771 O O . LEU A 1 99 ? -10.284 3.344 5.597 1.00 94.50 99 LEU A O 1
ATOM 775 N N . LYS A 1 100 ? -12.350 3.351 6.488 1.00 94.25 100 LYS A N 1
ATOM 776 C CA . LYS A 1 100 ? -12.960 2.548 5.418 1.00 94.25 100 LYS A CA 1
ATOM 777 C C . LYS A 1 100 ? -13.031 3.330 4.113 1.00 94.25 100 LYS A C 1
ATOM 779 O O . LYS A 1 100 ? -12.665 2.765 3.088 1.00 94.25 100 LYS A O 1
ATOM 784 N N . GLU A 1 101 ? -13.418 4.603 4.162 1.00 95.38 101 GLU A N 1
ATOM 785 C CA . GLU A 1 101 ? -13.431 5.488 2.990 1.00 95.38 101 GLU A CA 1
ATOM 786 C C . GLU A 1 101 ? -12.025 5.663 2.400 1.00 95.38 101 GLU A C 1
ATOM 788 O O . GLU A 1 101 ? -11.830 5.463 1.204 1.00 95.38 101 GLU A O 1
ATOM 793 N N . ILE A 1 102 ? -11.016 5.936 3.238 1.00 94.12 102 ILE A N 1
ATOM 794 C CA . ILE A 1 102 ? -9.616 6.055 2.794 1.00 94.12 102 ILE A CA 1
ATOM 795 C C . ILE A 1 102 ? -9.129 4.759 2.140 1.00 94.12 102 ILE A C 1
ATOM 797 O O . ILE A 1 102 ? -8.421 4.806 1.132 1.00 94.12 102 ILE A O 1
ATOM 801 N N . ILE A 1 103 ? -9.461 3.602 2.727 1.00 94.06 103 ILE A N 1
ATOM 802 C CA . ILE A 1 103 ? -9.095 2.312 2.144 1.00 94.06 103 ILE A CA 1
ATOM 803 C C . ILE A 1 103 ? -9.797 2.150 0.799 1.00 94.06 103 ILE A C 1
ATOM 805 O O . ILE A 1 103 ? -9.105 1.859 -0.163 1.00 94.06 103 ILE A O 1
ATOM 809 N N . GLU A 1 104 ? -11.111 2.369 0.705 1.00 94.56 104 GLU A N 1
ATOM 810 C CA . GLU A 1 104 ? -11.881 2.224 -0.539 1.00 94.56 104 GLU A CA 1
ATOM 811 C C . GLU A 1 104 ? -11.359 3.119 -1.672 1.00 94.56 104 GLU A C 1
ATOM 813 O O . GLU A 1 104 ? -11.185 2.630 -2.783 1.00 94.56 104 GLU A O 1
ATOM 818 N N . ASP A 1 105 ? -11.016 4.377 -1.390 1.00 95.19 105 ASP A N 1
ATOM 819 C CA . ASP A 1 105 ? -10.452 5.302 -2.383 1.00 95.19 105 ASP A CA 1
ATOM 820 C C . ASP A 1 105 ? -9.059 4.881 -2.889 1.00 95.19 105 ASP A C 1
ATOM 822 O O . ASP A 1 105 ? -8.646 5.245 -3.995 1.00 95.19 105 ASP A O 1
ATOM 826 N N . ALA A 1 106 ? -8.302 4.141 -2.076 1.00 91.31 106 ALA A N 1
ATOM 827 C CA . ALA A 1 106 ? -6.936 3.740 -2.391 1.00 91.31 106 ALA A CA 1
ATOM 828 C C . ALA A 1 106 ? -6.831 2.443 -3.219 1.00 91.31 106 ALA A C 1
ATOM 830 O O . ALA A 1 106 ? -5.746 2.172 -3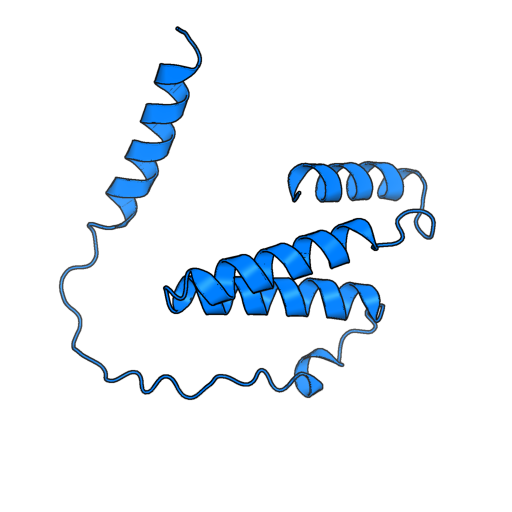.749 1.00 91.31 106 ALA A O 1
ATOM 831 N N . VAL A 1 107 ? -7.897 1.634 -3.317 1.00 91.12 107 VAL A N 1
ATOM 832 C CA . VAL A 1 107 ? -7.912 0.318 -4.003 1.00 91.12 107 VAL A CA 1
ATOM 833 C C . VAL A 1 107 ? -8.743 0.280 -5.272 1.00 91.12 107 VAL A C 1
ATOM 835 O O . VAL A 1 107 ? -8.294 -0.439 -6.197 1.00 91.12 107 VAL A O 1
#

Foldseek 3Di:
DVVVVVVVVVVVVVVVVPPPDPDDDDDPPPPPVCPPPLVVVPPDPDDPLVSQLVVLVVQLVVCVVVVVPVSNVVSLVSNLVSLVPDDLVPDDPVSSVVSVVVNVVSD

pLDDT: mean 75.61, std 21.48, range [40.97, 98.12]

InterPro domains:
  IPR021782 Domain of unknown function DUF3347 [PF11827] (53-105)